Protein AF-A0A0S7XSW3-F1 (afdb_monomer)

Mean predicted aligned error: 4.09 Å

Secondary structure (DSSP, 8-state):
--HHHHHHHHHHHHHHHHHHHHHHHHHTTTHHHHHHGGGHHHHHHHHHHHHHHHHHHHHHHHTTS---BS---HHHHHHHHHHHHHHHHHHHHHHHHH-HHHHTTGGGTSTT-----STHHHH-S-HHHHHHHHHHHHHHHHHTBHHHHHHHHHHHHHHHHHHHHHHHHTT-

Sequence (172 aa):
MNQVFLLTLLFAFLAIFVESLNLILQLKNRRLFRWFGTNAFGIHMITTSTFWVITFSLIVYLQFGKHPLFHSSIILKYAGLSLLIAGIILAFWAFRLLGLKRALCLNFFKEDVPEVKESLYKYLKNPLDYGIWMTLVGFAIFTQSVYNLVIAVEFIIIMVPHITLENKALKK

pLDDT: mean 91.53, std 8.02, range [47.31, 98.5]

Foldseek 3Di:
DDPLLVVLLVLLLVLLVLLLVLLVCLVPVHNLCVVPPPCSLV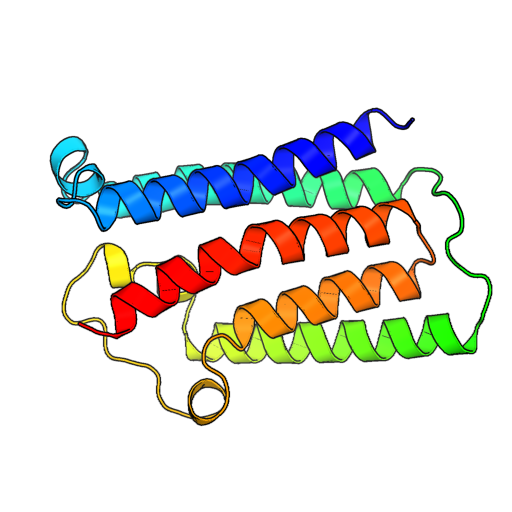VSCVRNVVSVVVNVVSVVVCLVDDFDFQDDDPVLLVVLVVLLVQLVVQLVVVCVQQDDSVVSPVLSVDPPPDDRCDDPCVPDVCSNVVSVLSNQSSVCSNSSGPSSVVSSVSNVVSVVVVVVSVVVSVVD

Nearest PDB structures (foldseek):
  7c83-assembly1_A  TM=5.237E-01  e=7.709E-01  Pseudomonadota bacterium
  6ixv-assembly3_C  TM=4.741E-01  e=5.922E+00  Homo sapiens

Radius of gyration: 17.31 Å; Cα contacts (8 Å, |Δi|>4): 189; chains: 1; bounding box: 45×21×54 Å

Solvent-accessible surface area (backbone atoms only — not comparable to full-atom values): 9097 Å² total; per-residue (Å²): 129,63,67,59,57,54,50,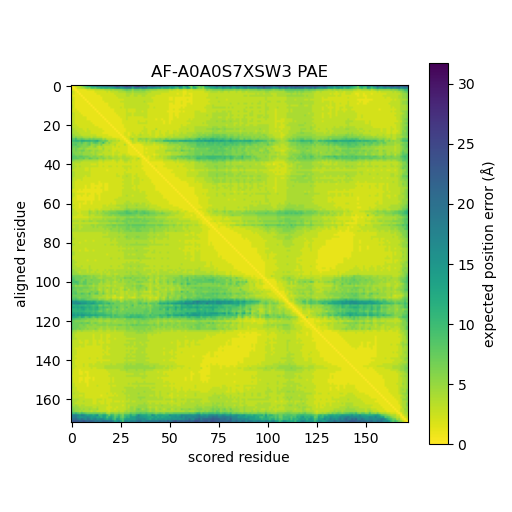29,50,53,32,49,50,47,24,55,48,52,42,42,49,52,51,50,35,29,73,56,83,35,44,43,41,72,74,45,47,92,48,28,58,58,51,51,48,53,56,36,50,51,34,42,54,52,23,53,51,36,54,58,58,46,70,79,54,92,66,58,75,62,60,87,54,68,66,53,24,52,51,12,46,53,36,21,52,53,9,49,53,39,21,51,53,39,42,68,73,58,34,72,60,50,74,66,54,41,65,74,74,41,83,90,63,79,83,76,62,59,77,67,44,60,81,30,94,56,48,37,60,52,10,49,50,35,25,37,48,9,44,14,41,41,67,23,21,42,62,44,40,51,48,32,51,51,51,51,64,60,42,53,62,44,53,54,56,56,58,56,65,78,72,115

Structure (mmCIF, N/CA/C/O backbone):
data_AF-A0A0S7XSW3-F1
#
_entry.id   AF-A0A0S7XSW3-F1
#
loop_
_atom_site.group_PDB
_atom_site.id
_atom_site.type_symbol
_atom_site.label_atom_id
_atom_site.label_alt_id
_atom_site.label_comp_id
_atom_site.label_asym_id
_atom_site.label_entity_id
_atom_site.label_seq_id
_atom_site.pdbx_PDB_ins_code
_atom_site.Cartn_x
_atom_site.Cartn_y
_atom_site.Cartn_z
_atom_site.occupancy
_atom_site.B_iso_or_equiv
_atom_site.auth_seq_id
_atom_site.auth_comp_id
_atom_site.auth_asym_id
_atom_site.auth_atom_id
_atom_site.pdbx_PDB_model_num
ATOM 1 N N . MET A 1 1 ? 23.052 -5.837 -5.627 1.00 61.94 1 MET A N 1
ATOM 2 C CA . MET A 1 1 ? 21.616 -5.566 -5.384 1.00 61.94 1 MET A CA 1
ATOM 3 C C . MET A 1 1 ? 21.484 -4.127 -4.908 1.00 61.94 1 MET A C 1
ATOM 5 O O . MET A 1 1 ? 22.335 -3.705 -4.136 1.00 61.94 1 MET A O 1
ATOM 9 N N . ASN A 1 2 ? 20.525 -3.349 -5.420 1.00 85.00 2 ASN A N 1
ATOM 10 C CA . ASN A 1 2 ? 20.417 -1.922 -5.089 1.00 85.00 2 ASN A CA 1
ATOM 11 C C . ASN A 1 2 ? 20.072 -1.748 -3.591 1.00 85.00 2 ASN A C 1
ATOM 13 O O . ASN A 1 2 ? 19.088 -2.321 -3.129 1.00 85.00 2 ASN A O 1
ATOM 17 N N . GLN A 1 3 ? 20.868 -0.987 -2.832 1.00 94.00 3 GLN A N 1
ATOM 18 C CA . GLN A 1 3 ? 20.621 -0.736 -1.402 1.00 94.00 3 GLN A CA 1
ATOM 19 C C . GLN A 1 3 ? 19.251 -0.084 -1.166 1.00 94.00 3 GLN A C 1
ATOM 21 O O . GLN A 1 3 ? 18.556 -0.435 -0.218 1.00 94.00 3 GLN A O 1
ATOM 26 N N . VAL A 1 4 ? 18.820 0.792 -2.078 1.00 95.06 4 VAL A N 1
ATOM 27 C CA . VAL A 1 4 ? 17.504 1.446 -2.027 1.00 95.06 4 VAL A CA 1
ATOM 28 C C . VAL A 1 4 ? 16.375 0.426 -2.138 1.00 95.06 4 VAL A C 1
ATOM 30 O O . VAL A 1 4 ? 15.370 0.541 -1.444 1.00 95.06 4 VAL A O 1
ATOM 33 N N . PHE A 1 5 ? 16.543 -0.599 -2.977 1.00 96.38 5 PHE A N 1
ATOM 34 C CA . PHE A 1 5 ? 15.550 -1.662 -3.123 1.00 96.38 5 PHE A CA 1
ATOM 35 C C . PHE A 1 5 ? 15.385 -2.438 -1.813 1.00 96.38 5 PHE A C 1
ATOM 37 O O . PHE A 1 5 ? 14.266 -2.588 -1.339 1.00 96.38 5 PHE A O 1
ATOM 44 N N . LEU A 1 6 ? 16.493 -2.837 -1.179 1.00 96.50 6 LEU A N 1
ATOM 45 C CA . LEU A 1 6 ? 16.465 -3.502 0.128 1.00 96.50 6 LEU A CA 1
ATOM 46 C C . LEU A 1 6 ? 15.804 -2.649 1.213 1.00 96.50 6 LEU A C 1
ATOM 48 O O . LEU A 1 6 ? 14.988 -3.158 1.977 1.00 96.50 6 LEU A O 1
ATOM 52 N N . LEU A 1 7 ? 16.131 -1.356 1.261 1.00 96.81 7 LEU A N 1
ATOM 53 C CA . LEU A 1 7 ? 15.490 -0.420 2.182 1.00 96.81 7 LEU A CA 1
ATOM 54 C C . LEU A 1 7 ? 13.991 -0.300 1.902 1.00 96.81 7 LEU A C 1
ATOM 56 O O . LEU A 1 7 ? 13.209 -0.243 2.842 1.00 96.81 7 LEU A O 1
ATOM 60 N N . THR A 1 8 ? 13.583 -0.303 0.632 1.00 96.75 8 THR A N 1
ATOM 61 C CA . THR A 1 8 ? 12.167 -0.233 0.253 1.00 96.75 8 THR A CA 1
ATOM 62 C C . THR A 1 8 ? 11.399 -1.452 0.761 1.00 96.75 8 THR A C 1
ATOM 64 O O . THR A 1 8 ? 10.351 -1.269 1.372 1.00 96.75 8 THR A O 1
ATOM 67 N N . LEU A 1 9 ? 11.939 -2.6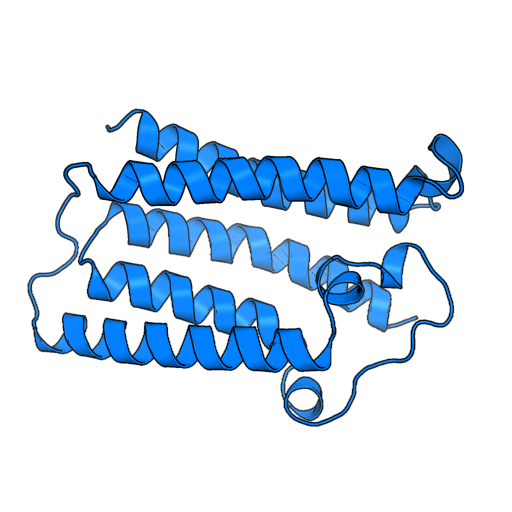65 0.578 1.00 96.75 9 LEU A N 1
ATOM 68 C CA . LEU A 1 9 ? 11.325 -3.894 1.100 1.00 96.75 9 LEU A CA 1
ATOM 69 C C . LEU A 1 9 ? 11.216 -3.844 2.631 1.00 96.75 9 LEU A C 1
ATOM 71 O O . LEU A 1 9 ? 10.143 -4.003 3.207 1.00 96.75 9 LEU A O 1
ATOM 75 N N . LEU A 1 10 ? 12.325 -3.506 3.303 1.00 97.06 10 LEU A N 1
ATOM 76 C CA . LEU A 1 10 ? 12.367 -3.411 4.760 1.00 97.06 10 LEU A CA 1
ATOM 77 C C . LEU A 1 10 ? 11.335 -2.414 5.301 1.00 97.06 10 LEU A C 1
ATOM 79 O O . LEU A 1 10 ? 10.630 -2.722 6.257 1.00 97.06 10 LEU A O 1
ATOM 83 N N . PHE A 1 11 ? 11.237 -1.223 4.709 1.00 96.81 11 PHE A N 1
ATOM 84 C CA . PHE A 1 11 ? 10.296 -0.204 5.169 1.00 96.81 11 PHE A CA 1
ATOM 85 C C . PHE A 1 11 ? 8.844 -0.538 4.827 1.00 96.81 11 PHE A C 1
ATOM 87 O O . PHE A 1 11 ? 7.982 -0.284 5.665 1.00 96.81 11 PHE A O 1
ATOM 94 N N . ALA A 1 12 ? 8.572 -1.174 3.682 1.00 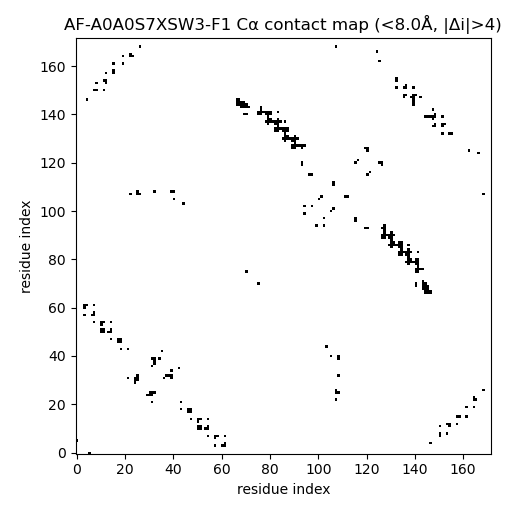94.81 12 ALA A N 1
ATOM 95 C CA . ALA A 1 12 ? 7.240 -1.685 3.365 1.00 94.81 12 ALA A CA 1
ATOM 96 C C . ALA A 1 12 ? 6.788 -2.730 4.397 1.00 94.81 12 ALA A C 1
ATOM 98 O O . ALA A 1 12 ? 5.684 -2.630 4.937 1.00 94.81 12 ALA A O 1
ATOM 99 N N . PHE A 1 13 ? 7.671 -3.672 4.748 1.00 96.31 13 PHE A N 1
ATOM 100 C CA . PHE A 1 13 ? 7.423 -4.619 5.831 1.00 96.31 13 PHE A CA 1
ATOM 101 C C . PHE A 1 13 ? 7.193 -3.908 7.167 1.00 96.31 13 PHE A C 1
ATOM 103 O O . PHE A 1 13 ? 6.208 -4.189 7.848 1.00 96.31 13 PHE A O 1
ATOM 110 N N . LEU A 1 14 ? 8.069 -2.971 7.545 1.00 96.38 14 LEU A N 1
ATOM 111 C CA . LEU A 1 14 ? 7.969 -2.255 8.818 1.00 96.38 14 LEU A CA 1
ATOM 112 C C . LEU A 1 14 ? 6.688 -1.426 8.922 1.00 96.38 14 LEU A C 1
ATOM 114 O O . LEU A 1 14 ? 6.088 -1.410 9.993 1.00 96.38 14 LEU A O 1
ATOM 118 N N . ALA A 1 15 ? 6.243 -0.781 7.841 1.00 94.88 15 ALA A N 1
ATOM 119 C CA . ALA A 1 15 ? 5.001 -0.013 7.825 1.00 94.88 15 ALA A CA 1
ATOM 120 C C . ALA A 1 15 ? 3.804 -0.893 8.198 1.00 94.88 15 ALA A C 1
ATOM 122 O O . ALA A 1 15 ? 3.113 -0.615 9.180 1.00 94.88 15 ALA A O 1
ATOM 123 N N . ILE A 1 16 ? 3.634 -2.014 7.495 1.00 93.69 16 ILE A N 1
ATOM 124 C CA . ILE A 1 16 ? 2.520 -2.935 7.737 1.00 93.69 16 ILE A CA 1
ATOM 125 C C . ILE A 1 16 ? 2.675 -3.637 9.092 1.00 93.69 16 ILE A C 1
ATOM 127 O O . ILE A 1 16 ? 1.693 -3.859 9.804 1.00 93.69 16 ILE A O 1
ATOM 131 N N . PHE A 1 17 ? 3.903 -3.982 9.486 1.00 94.56 17 PHE A N 1
ATOM 132 C CA . PHE A 1 17 ? 4.182 -4.615 10.772 1.00 94.56 17 PHE A CA 1
ATOM 133 C C . PHE A 1 17 ? 3.817 -3.701 11.947 1.00 94.56 17 PHE A C 1
ATOM 135 O O . PHE A 1 17 ? 3.132 -4.141 12.870 1.00 94.56 17 PHE A O 1
ATOM 142 N N . VAL A 1 18 ? 4.230 -2.430 11.911 1.00 94.12 18 VAL A N 1
ATOM 143 C CA . VAL A 1 18 ? 3.920 -1.436 12.950 1.00 94.12 18 VAL A CA 1
ATOM 144 C C . VAL A 1 18 ? 2.420 -1.177 13.018 1.00 94.12 18 VAL A C 1
ATOM 146 O O . VAL A 1 18 ? 1.849 -1.161 14.111 1.00 94.12 18 VAL A O 1
ATOM 149 N N . GLU A 1 19 ? 1.762 -1.042 11.869 1.00 93.06 19 GLU A N 1
ATOM 150 C CA . GLU A 1 19 ? 0.313 -0.866 11.798 1.00 93.06 19 GLU A CA 1
ATOM 151 C C . GLU A 1 19 ? -0.427 -2.071 12.400 1.00 93.06 19 GLU A C 1
ATOM 153 O O . GLU A 1 19 ? -1.240 -1.923 13.316 1.00 93.06 19 GLU A O 1
ATOM 158 N N . SER A 1 20 ? -0.054 -3.286 11.991 1.00 92.12 20 SER A N 1
ATOM 159 C CA . SER A 1 20 ? -0.601 -4.540 12.524 1.00 92.12 20 SER A CA 1
ATOM 160 C C . SER A 1 20 ? -0.363 -4.691 14.025 1.00 92.12 20 SER A C 1
ATOM 162 O O . SER A 1 20 ? -1.261 -5.104 14.758 1.00 92.12 20 SER A O 1
ATOM 164 N N . LEU A 1 21 ? 0.835 -4.355 14.511 1.00 92.56 21 LEU A N 1
ATOM 165 C CA . LEU A 1 21 ? 1.176 -4.429 15.928 1.00 92.56 21 LEU A CA 1
ATOM 166 C C . LEU A 1 21 ? 0.319 -3.464 16.749 1.00 92.56 21 LEU A C 1
ATOM 168 O O . LEU A 1 21 ? -0.202 -3.852 17.797 1.00 92.56 21 LEU A O 1
ATOM 172 N N . ASN A 1 22 ? 0.123 -2.239 16.254 1.00 91.50 22 ASN A N 1
ATOM 173 C CA . ASN A 1 22 ? -0.769 -1.266 16.873 1.00 91.50 22 ASN A CA 1
ATOM 174 C C . ASN A 1 22 ? -2.203 -1.812 16.963 1.00 91.50 22 ASN A C 1
ATOM 176 O O . ASN A 1 22 ? -2.813 -1.777 18.035 1.00 91.50 22 ASN A O 1
ATOM 180 N N . LEU A 1 23 ? -2.722 -2.401 15.881 1.00 89.62 23 LEU A N 1
ATOM 181 C CA . LEU A 1 23 ? -4.044 -3.029 15.892 1.00 89.62 23 LEU A CA 1
ATOM 182 C C . LEU A 1 23 ? -4.126 -4.188 16.885 1.00 89.62 23 LEU A C 1
ATOM 184 O O . LEU A 1 23 ? -5.073 -4.260 17.665 1.00 89.62 23 LEU A O 1
ATOM 188 N N . ILE A 1 24 ? -3.130 -5.073 16.924 1.00 90.50 24 ILE A N 1
ATOM 189 C CA . ILE A 1 24 ? -3.093 -6.201 17.865 1.00 90.50 24 ILE A CA 1
ATOM 190 C C . ILE A 1 24 ? -3.084 -5.704 19.311 1.00 90.50 24 ILE A C 1
ATOM 192 O O . ILE A 1 24 ? -3.829 -6.224 20.141 1.00 90.50 24 ILE A O 1
ATOM 196 N N . LEU A 1 25 ? -2.262 -4.704 19.633 1.00 89.69 25 LEU A N 1
ATOM 197 C CA . LEU A 1 25 ? -2.191 -4.115 20.971 1.00 89.69 25 LEU A CA 1
ATOM 198 C C . LEU A 1 25 ? -3.512 -3.455 21.375 1.00 89.69 25 LEU A C 1
ATOM 200 O O . LEU A 1 25 ? -3.907 -3.524 22.541 1.00 89.69 25 LEU A O 1
ATOM 204 N N . GLN A 1 26 ? -4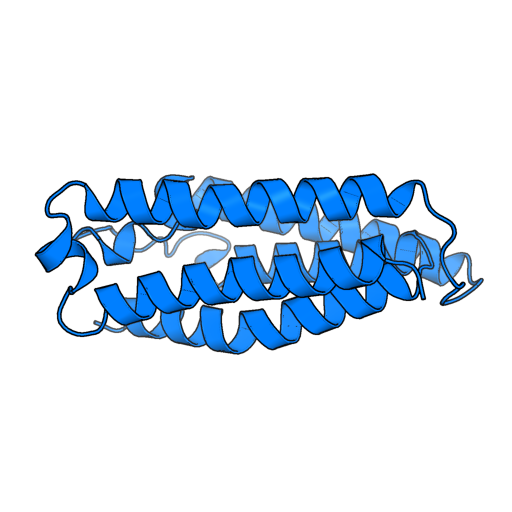.207 -2.839 20.424 1.00 89.62 26 GLN A N 1
ATOM 205 C CA . GLN A 1 26 ? -5.502 -2.228 20.673 1.00 89.62 26 GLN A CA 1
ATOM 206 C C . GLN A 1 26 ? -6.613 -3.281 20.826 1.00 89.62 26 GLN A C 1
ATOM 208 O O . GLN A 1 26 ? -7.411 -3.213 21.763 1.00 89.62 26 GLN A O 1
ATOM 213 N N . LEU A 1 27 ? -6.624 -4.317 19.987 1.00 86.50 27 LEU A N 1
ATOM 214 C CA . LEU A 1 27 ? -7.580 -5.423 20.063 1.00 86.50 27 LEU A CA 1
ATOM 215 C C . LEU A 1 27 ? -7.382 -6.285 21.317 1.00 86.50 27 LEU A C 1
ATOM 217 O O . LEU A 1 27 ? -8.356 -6.744 21.918 1.00 86.50 27 LEU A O 1
ATOM 221 N N . LYS A 1 28 ? -6.131 -6.491 21.745 1.00 86.19 28 LYS A N 1
ATOM 222 C CA . LYS A 1 28 ? -5.774 -7.274 22.932 1.00 86.19 28 LYS A CA 1
ATOM 223 C C . LYS A 1 28 ? -5.729 -6.375 24.166 1.00 86.19 28 LYS A C 1
ATOM 225 O O . LYS A 1 28 ? -4.697 -5.801 24.501 1.00 86.19 28 LYS A O 1
ATOM 230 N N . ASN A 1 29 ? -6.845 -6.313 24.889 1.00 83.25 29 ASN A N 1
ATOM 231 C CA . ASN A 1 29 ? -7.001 -5.582 26.157 1.00 83.25 29 ASN A CA 1
ATOM 232 C C . ASN A 1 29 ? -6.855 -4.053 26.058 1.00 83.25 29 ASN A C 1
ATOM 234 O O . ASN A 1 29 ? -6.618 -3.418 27.087 1.00 83.25 29 ASN A O 1
ATOM 238 N N . ARG A 1 30 ? -6.992 -3.452 24.865 1.00 86.56 30 ARG A N 1
ATOM 239 C CA . ARG A 1 30 ? -6.865 -1.997 24.663 1.00 86.56 30 ARG A CA 1
ATOM 240 C C . ARG A 1 30 ? -5.558 -1.439 25.238 1.00 86.56 30 ARG A C 1
ATOM 242 O O . ARG A 1 30 ? -5.564 -0.395 25.882 1.00 86.56 30 ARG A O 1
ATOM 249 N N . ARG A 1 31 ? -4.431 -2.148 25.069 1.00 89.94 31 ARG A N 1
ATOM 250 C CA . ARG A 1 31 ? -3.138 -1.763 25.675 1.00 89.94 31 ARG A CA 1
ATOM 251 C C . ARG A 1 31 ? -2.686 -0.376 25.233 1.00 89.94 31 ARG A C 1
ATOM 253 O O . ARG A 1 31 ? -2.252 0.398 26.074 1.00 89.94 31 ARG A O 1
ATOM 260 N N . LEU A 1 32 ? -2.860 -0.051 23.953 1.00 87.12 32 LEU A N 1
ATOM 261 C CA . LEU A 1 32 ? -2.567 1.278 23.406 1.00 87.12 32 LEU A CA 1
ATOM 262 C C . LEU A 1 32 ? -3.368 2.368 24.127 1.00 87.12 32 LEU A C 1
ATOM 264 O O . LEU A 1 32 ? -2.789 3.335 24.615 1.00 87.12 32 LEU A O 1
ATOM 268 N N . PHE A 1 33 ? -4.678 2.170 24.283 1.00 88.25 33 PHE A N 1
ATOM 269 C CA . PHE A 1 33 ? -5.516 3.070 25.077 1.00 88.25 33 PHE A CA 1
ATOM 270 C C . PHE A 1 33 ? -5.110 3.118 26.558 1.00 88.25 33 PHE A C 1
ATOM 272 O O . PHE A 1 33 ? -5.120 4.182 27.160 1.00 88.25 33 PHE A O 1
ATOM 279 N N . ARG A 1 34 ? -4.707 1.997 27.166 1.00 90.38 34 ARG A N 1
ATOM 280 C CA . ARG A 1 34 ? -4.232 1.982 28.562 1.00 90.38 34 ARG A CA 1
ATOM 281 C C . ARG A 1 34 ? -2.938 2.771 28.753 1.00 90.38 34 ARG A C 1
ATOM 283 O O . ARG A 1 34 ? -2.768 3.384 29.798 1.00 90.38 34 ARG A O 1
ATOM 290 N N . TRP A 1 35 ? -2.032 2.736 27.779 1.00 92.75 35 TRP A N 1
ATOM 291 C CA . TRP A 1 35 ? -0.747 3.432 27.859 1.00 92.75 35 TRP A CA 1
ATOM 292 C C . TRP A 1 35 ? -0.852 4.916 27.521 1.00 92.75 35 TRP A C 1
ATOM 294 O O . TRP A 1 35 ? -0.153 5.722 28.122 1.00 92.75 35 TRP A O 1
ATOM 304 N N . PHE A 1 36 ? -1.723 5.281 26.580 1.00 91.75 36 PHE A N 1
ATOM 305 C CA . PHE A 1 36 ? -1.741 6.629 26.007 1.00 91.75 36 PHE A CA 1
ATOM 306 C C . PHE A 1 36 ? -3.095 7.346 26.095 1.00 91.75 36 PHE A C 1
ATOM 308 O O . PHE A 1 36 ? -3.233 8.472 25.617 1.00 91.75 36 PHE A O 1
ATOM 315 N N . GLY A 1 37 ? -4.106 6.715 26.694 1.00 91.00 37 GLY A N 1
ATOM 316 C CA . GLY A 1 37 ? -5.439 7.282 26.881 1.00 91.00 37 GLY A CA 1
ATOM 317 C C . GLY A 1 37 ? -6.089 7.719 25.569 1.00 91.00 37 GLY A C 1
ATOM 318 O O . GLY A 1 37 ? -6.039 7.024 24.552 1.00 91.00 37 GLY A O 1
ATOM 319 N N . THR A 1 38 ? -6.670 8.918 25.584 1.00 88.19 38 THR A N 1
ATOM 320 C CA . THR A 1 38 ? -7.324 9.554 24.427 1.00 88.19 38 THR A CA 1
ATOM 321 C C . THR A 1 38 ? -6.371 9.822 23.258 1.00 88.19 38 THR A C 1
ATOM 323 O O . THR A 1 38 ? -6.823 9.927 22.119 1.00 88.19 38 THR A O 1
ATOM 326 N N . ASN A 1 39 ? -5.058 9.859 23.504 1.00 92.38 39 ASN A N 1
ATOM 327 C CA . ASN A 1 39 ? -4.045 10.085 22.473 1.00 92.38 39 ASN A CA 1
ATOM 328 C C . ASN A 1 39 ? -3.661 8.809 21.707 1.00 92.38 39 ASN A C 1
ATOM 330 O O . ASN A 1 39 ? -2.915 8.896 20.733 1.00 92.38 39 ASN A O 1
ATOM 334 N N . ALA A 1 40 ? -4.166 7.631 22.094 1.00 91.31 40 ALA A N 1
ATOM 335 C CA . ALA A 1 40 ? -3.795 6.355 21.476 1.00 91.31 40 ALA A CA 1
ATOM 336 C C . ALA A 1 40 ? -3.998 6.328 19.950 1.00 91.31 40 ALA A C 1
ATOM 338 O O . ALA A 1 40 ? -3.124 5.857 19.225 1.00 91.31 40 ALA A O 1
ATOM 339 N N . PHE A 1 41 ? -5.105 6.892 19.453 1.00 90.88 41 PHE A N 1
ATOM 340 C CA . PHE A 1 41 ? -5.336 7.013 18.011 1.00 90.88 41 PHE A CA 1
ATOM 341 C C . PHE A 1 41 ? -4.330 7.962 17.348 1.00 90.88 41 PHE A C 1
ATOM 343 O O . PHE A 1 41 ? -3.802 7.656 16.286 1.00 90.88 41 PHE A O 1
ATOM 350 N N . GLY A 1 42 ? -4.009 9.090 17.989 1.00 92.12 42 GLY A N 1
ATOM 351 C CA . GLY A 1 42 ? -3.000 10.026 17.486 1.00 92.12 42 GLY A CA 1
ATOM 352 C C . GLY A 1 42 ? -1.614 9.386 17.374 1.00 92.12 42 GLY A C 1
ATOM 353 O O . GLY A 1 42 ? -0.920 9.583 16.383 1.00 92.12 42 GLY A O 1
ATOM 354 N N . ILE A 1 43 ? -1.235 8.551 18.341 1.00 92.19 43 ILE A N 1
ATOM 355 C CA . ILE A 1 43 ? 0.041 7.823 18.317 1.00 92.19 43 ILE A CA 1
ATOM 356 C C . ILE A 1 43 ? 0.048 6.757 17.225 1.00 92.19 43 ILE A C 1
ATOM 358 O O . ILE A 1 43 ? 1.026 6.650 16.484 1.00 92.19 43 ILE A O 1
ATOM 362 N N . HIS A 1 44 ? -1.046 6.009 17.075 1.00 92.75 44 HIS A N 1
ATOM 363 C CA . HIS A 1 44 ? -1.211 5.082 15.959 1.00 92.75 44 HIS A CA 1
ATOM 364 C C . HIS A 1 44 ? -1.064 5.799 14.610 1.00 92.75 44 HIS A C 1
ATOM 366 O O . HIS A 1 44 ? -0.307 5.346 13.756 1.00 92.75 44 HIS A O 1
ATOM 372 N N . MET A 1 45 ? -1.712 6.954 14.453 1.00 91.75 45 MET A N 1
ATOM 373 C CA . MET A 1 45 ? -1.637 7.773 13.247 1.00 91.75 45 MET A CA 1
ATOM 374 C C . MET A 1 45 ? -0.213 8.238 12.959 1.00 91.75 45 MET A C 1
ATOM 376 O O . MET A 1 45 ? 0.263 8.055 11.844 1.00 91.75 45 MET A O 1
ATOM 380 N N . ILE A 1 46 ? 0.474 8.823 13.944 1.00 93.62 46 ILE A N 1
ATOM 381 C CA . ILE A 1 46 ? 1.834 9.348 13.769 1.00 93.62 46 ILE A CA 1
ATOM 382 C C . ILE A 1 46 ? 2.787 8.217 13.390 1.00 93.62 46 ILE A C 1
ATOM 384 O O . ILE A 1 46 ? 3.497 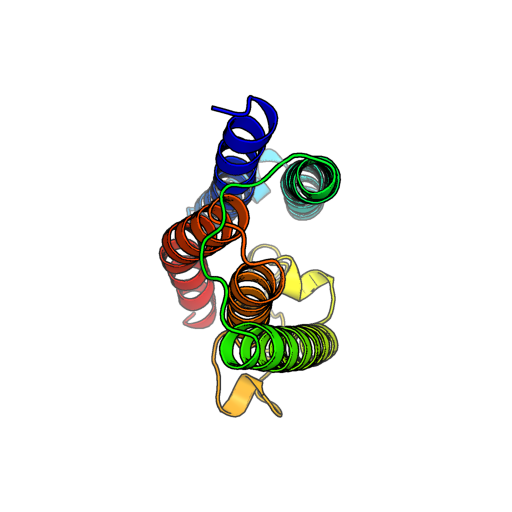8.327 12.393 1.00 93.62 46 ILE A O 1
ATOM 388 N N . THR A 1 47 ? 2.782 7.122 14.154 1.00 93.06 47 THR A N 1
ATOM 389 C CA . THR A 1 47 ? 3.677 5.982 13.911 1.00 93.06 47 THR A CA 1
ATOM 390 C C . THR A 1 47 ? 3.446 5.383 12.526 1.00 93.06 47 THR A C 1
ATOM 392 O O . THR A 1 47 ? 4.364 5.370 11.710 1.00 93.06 47 THR A O 1
ATOM 395 N N . THR A 1 48 ? 2.212 4.993 12.217 1.00 91.56 48 THR A N 1
ATOM 396 C CA . THR A 1 48 ? 1.829 4.395 10.930 1.00 91.56 48 THR A CA 1
ATOM 397 C C . THR A 1 48 ? 2.122 5.338 9.758 1.00 91.56 48 THR A C 1
ATOM 399 O O . THR A 1 48 ? 2.806 4.954 8.811 1.00 91.56 48 THR A O 1
ATOM 402 N N . SER A 1 49 ? 1.714 6.610 9.848 1.00 91.50 49 SER A N 1
ATOM 403 C CA . SER A 1 49 ? 1.949 7.592 8.776 1.00 91.50 49 SER A CA 1
ATOM 404 C C . SER A 1 49 ? 3.437 7.839 8.534 1.00 91.50 49 SER A C 1
ATOM 406 O O . SER A 1 49 ? 3.842 8.022 7.392 1.00 91.50 49 SER A O 1
ATOM 408 N N . THR A 1 50 ? 4.266 7.815 9.581 1.00 94.88 50 THR A N 1
ATOM 409 C CA . THR A 1 50 ? 5.716 8.029 9.451 1.00 94.88 50 THR A CA 1
ATOM 410 C C . THR A 1 50 ? 6.352 6.918 8.621 1.00 94.88 50 THR A C 1
ATOM 412 O O . THR A 1 50 ? 7.061 7.200 7.654 1.00 94.88 50 THR A O 1
ATOM 415 N N . PHE A 1 51 ? 6.056 5.655 8.941 1.00 95.50 51 PHE A N 1
ATOM 416 C CA . PHE A 1 51 ? 6.569 4.522 8.172 1.00 95.50 51 PHE A CA 1
ATOM 417 C C . PHE A 1 51 ? 6.036 4.507 6.736 1.00 95.50 51 PHE A C 1
ATOM 419 O O . PHE A 1 51 ? 6.807 4.244 5.811 1.00 95.50 51 PHE A O 1
ATOM 426 N N . TRP A 1 52 ? 4.765 4.858 6.519 1.00 94.19 52 TRP A N 1
ATOM 427 C CA . TRP A 1 52 ? 4.205 4.969 5.171 1.00 94.19 52 TRP A CA 1
ATOM 428 C C . TRP A 1 52 ? 4.854 6.078 4.347 1.00 94.19 52 TRP A C 1
ATOM 430 O O . TRP A 1 52 ? 5.231 5.835 3.204 1.00 94.19 52 TRP A O 1
ATOM 440 N N . VAL A 1 53 ? 5.050 7.273 4.911 1.00 95.62 53 VAL A N 1
ATOM 441 C CA . VAL A 1 53 ? 5.713 8.386 4.213 1.00 95.62 53 VAL A CA 1
ATOM 442 C C . VAL A 1 53 ? 7.133 8.002 3.805 1.00 95.62 53 VAL A C 1
ATOM 444 O O . VAL A 1 53 ? 7.524 8.249 2.662 1.00 95.62 53 VAL A O 1
ATOM 447 N N . ILE A 1 54 ? 7.893 7.354 4.694 1.00 96.81 54 ILE A N 1
ATOM 448 C CA . ILE A 1 54 ? 9.237 6.866 4.361 1.00 96.81 54 ILE A CA 1
ATOM 449 C C . ILE A 1 54 ? 9.160 5.812 3.250 1.00 96.81 54 ILE A C 1
ATOM 451 O O . ILE A 1 54 ? 9.890 5.912 2.266 1.00 96.81 54 ILE A O 1
ATOM 455 N N . THR A 1 55 ? 8.240 4.851 3.359 1.00 95.69 55 THR A N 1
ATOM 456 C CA . THR A 1 55 ? 8.043 3.791 2.358 1.00 95.69 55 THR A CA 1
ATOM 457 C C . THR A 1 55 ? 7.722 4.371 0.982 1.00 95.69 55 THR A C 1
ATOM 459 O O . THR A 1 55 ? 8.392 4.039 0.007 1.00 95.69 55 THR A O 1
ATOM 462 N N . PHE A 1 56 ? 6.757 5.289 0.882 1.00 94.44 56 PHE A N 1
ATOM 463 C CA . PHE A 1 56 ? 6.408 5.931 -0.387 1.00 94.44 56 PHE A CA 1
ATOM 464 C C . PHE A 1 56 ? 7.555 6.771 -0.945 1.00 94.44 56 PHE A C 1
ATOM 466 O O . PHE A 1 56 ? 7.806 6.732 -2.148 1.00 94.44 56 PHE A O 1
ATOM 473 N N . SER A 1 57 ? 8.293 7.476 -0.085 1.00 96.62 57 SER A N 1
ATOM 474 C CA . SER A 1 57 ? 9.464 8.249 -0.511 1.00 96.62 57 SER A CA 1
ATOM 475 C C . SER A 1 57 ? 10.553 7.341 -1.088 1.00 96.62 57 SER A C 1
ATOM 477 O O . SER A 1 57 ? 11.130 7.662 -2.125 1.00 96.62 57 SER A O 1
ATOM 479 N N . LEU A 1 58 ? 10.792 6.179 -0.471 1.00 96.62 58 LEU A N 1
ATOM 480 C CA . LEU A 1 58 ? 11.722 5.169 -0.978 1.00 96.62 58 LEU A CA 1
ATOM 481 C C . LEU A 1 58 ? 11.240 4.553 -2.294 1.00 96.62 58 LEU A C 1
ATOM 483 O O . LEU A 1 58 ? 12.043 4.431 -3.214 1.00 96.62 58 LEU A O 1
ATOM 487 N N . ILE A 1 59 ? 9.946 4.235 -2.428 1.00 94.75 59 ILE A N 1
ATOM 488 C CA . ILE A 1 59 ? 9.366 3.732 -3.685 1.00 94.75 59 ILE A CA 1
ATOM 489 C C . ILE A 1 59 ? 9.565 4.747 -4.812 1.00 94.75 59 ILE A C 1
ATOM 491 O O . ILE A 1 59 ? 9.989 4.357 -5.899 1.00 94.75 59 ILE A O 1
ATOM 495 N N . VAL A 1 60 ? 9.290 6.033 -4.562 1.00 95.44 60 VAL A N 1
ATOM 496 C CA . VAL A 1 60 ? 9.491 7.116 -5.537 1.00 95.44 60 VAL A CA 1
ATOM 497 C C . VAL A 1 60 ? 10.968 7.248 -5.890 1.00 95.44 60 VAL A C 1
ATOM 499 O O . VAL A 1 60 ? 11.313 7.248 -7.070 1.00 95.44 60 VAL A O 1
ATOM 502 N N . TYR A 1 61 ? 11.849 7.301 -4.888 1.00 96.25 61 TYR A N 1
ATOM 503 C CA . TYR A 1 61 ? 13.290 7.403 -5.105 1.00 96.25 61 TYR A CA 1
ATOM 504 C C . TYR A 1 61 ? 13.841 6.208 -5.896 1.00 96.25 61 TYR A C 1
ATOM 506 O O . TYR A 1 61 ? 14.672 6.379 -6.788 1.00 96.25 61 TYR A O 1
ATOM 514 N N . LEU A 1 62 ? 13.326 5.004 -5.632 1.00 95.56 62 LEU A N 1
ATOM 515 C CA . LEU A 1 62 ? 13.707 3.787 -6.334 1.00 95.56 62 LEU A CA 1
ATOM 516 C C . LEU A 1 62 ? 13.459 3.898 -7.844 1.00 95.56 62 LEU A C 1
ATOM 518 O O . LEU A 1 62 ? 14.298 3.411 -8.594 1.00 95.56 62 LEU A O 1
ATOM 522 N N . GLN A 1 63 ? 12.393 4.583 -8.287 1.00 95.06 63 GLN A N 1
ATOM 523 C CA . GLN A 1 63 ? 12.043 4.704 -9.714 1.00 95.06 63 GLN A CA 1
ATOM 524 C C . GLN A 1 63 ? 13.070 5.483 -10.549 1.00 95.06 63 GLN A C 1
ATOM 526 O O . GLN A 1 63 ? 13.073 5.367 -11.772 1.00 95.06 63 GLN A O 1
ATOM 531 N N . PHE A 1 64 ? 13.948 6.265 -9.915 1.00 94.75 64 PHE A N 1
ATOM 532 C CA . PHE A 1 64 ? 15.052 6.948 -10.601 1.00 94.75 64 PHE A CA 1
ATOM 533 C C . PHE A 1 64 ? 16.268 6.035 -10.825 1.00 94.75 64 PHE A C 1
ATOM 535 O O . PHE A 1 64 ? 17.234 6.425 -11.483 1.00 94.75 64 PHE A O 1
ATOM 542 N N . GLY A 1 65 ? 16.251 4.824 -10.263 1.00 91.88 65 GLY A N 1
ATOM 543 C CA . GLY A 1 65 ? 17.299 3.829 -10.430 1.00 91.88 65 GLY A CA 1
ATOM 544 C C . GLY A 1 65 ? 17.177 3.027 -11.726 1.00 91.88 65 GLY A C 1
ATOM 545 O O . GLY A 1 65 ? 16.216 3.126 -12.481 1.00 91.88 65 GLY A O 1
ATOM 546 N N . LYS A 1 66 ? 18.169 2.166 -11.980 1.00 93.06 66 LYS A N 1
ATOM 547 C CA . LYS A 1 66 ? 18.059 1.122 -13.009 1.00 93.06 66 LYS A CA 1
ATOM 548 C C . LYS A 1 66 ? 17.368 -0.103 -12.419 1.00 93.06 66 LYS A C 1
ATOM 550 O O . LYS A 1 66 ? 17.741 -0.570 -11.340 1.00 93.06 66 LYS A O 1
ATOM 555 N N . HIS A 1 67 ? 16.410 -0.645 -13.160 1.00 95.25 67 HIS A N 1
ATOM 556 C CA . HIS A 1 67 ? 15.634 -1.813 -12.760 1.00 95.25 67 HIS A CA 1
ATOM 557 C C . HIS A 1 67 ? 15.912 -2.988 -13.700 1.00 95.25 67 HIS A C 1
ATOM 559 O O . HIS A 1 67 ? 15.996 -2.782 -14.913 1.00 95.25 67 HIS A O 1
ATOM 565 N N . PRO A 1 68 ? 16.034 -4.221 -13.178 1.00 96.19 68 PRO A N 1
ATOM 566 C CA . PRO A 1 68 ? 16.019 -5.409 -14.019 1.00 96.19 68 PRO A CA 1
ATOM 567 C C . PRO A 1 68 ? 14.677 -5.518 -14.751 1.00 96.19 68 PRO A C 1
ATOM 569 O O . PRO A 1 68 ? 13.619 -5.321 -14.143 1.00 96.19 68 PRO A O 1
ATOM 572 N N . LEU A 1 69 ? 14.736 -5.835 -16.046 1.00 96.81 69 LEU A N 1
ATOM 573 C CA . LEU A 1 69 ? 13.557 -5.978 -16.894 1.00 96.81 69 LEU A CA 1
ATOM 574 C C . LEU A 1 69 ? 12.784 -7.251 -16.523 1.00 96.81 69 LEU A C 1
ATOM 576 O O . LEU A 1 69 ? 13.355 -8.337 -16.486 1.00 96.81 69 LEU A O 1
ATOM 580 N N . PHE A 1 70 ? 11.487 -7.112 -16.269 1.00 96.69 70 PHE A N 1
ATOM 581 C CA . PHE A 1 70 ? 10.565 -8.215 -15.993 1.00 96.69 70 PHE A CA 1
ATOM 582 C C . PHE A 1 70 ? 9.966 -8.790 -17.285 1.00 96.69 70 PHE A C 1
ATOM 584 O O . PHE A 1 70 ? 9.881 -10.003 -17.445 1.00 96.69 70 PHE A O 1
ATOM 591 N N . HIS A 1 71 ? 9.575 -7.931 -18.229 1.00 97.12 71 HIS A N 1
ATOM 592 C CA . HIS A 1 71 ? 9.073 -8.331 -19.548 1.00 97.12 71 HIS A CA 1
ATOM 593 C C . HIS A 1 71 ? 9.308 -7.218 -20.575 1.00 97.12 71 HIS A C 1
ATOM 595 O O . HIS A 1 71 ? 9.491 -6.063 -20.206 1.00 97.12 71 HIS A O 1
ATOM 601 N N . SER A 1 72 ? 9.257 -7.541 -21.866 1.00 96.81 72 SER A N 1
ATOM 602 C CA . SER A 1 72 ? 9.394 -6.577 -22.973 1.00 96.81 72 SER A CA 1
ATOM 603 C C . SER A 1 72 ? 8.103 -6.367 -23.780 1.00 96.81 72 SER A C 1
ATOM 605 O O . SER A 1 72 ? 8.103 -5.631 -24.765 1.00 96.81 72 SER A O 1
ATOM 607 N N . SER A 1 73 ? 6.992 -6.996 -23.388 1.00 98.06 73 SER A N 1
ATOM 608 C CA . SER A 1 73 ? 5.756 -7.007 -24.175 1.00 98.06 73 SER A CA 1
ATOM 609 C C . SER A 1 73 ? 4.985 -5.691 -24.063 1.00 98.06 73 SER A C 1
ATOM 611 O O . SER A 1 73 ? 4.585 -5.266 -22.976 1.00 98.06 73 SER A O 1
ATOM 613 N N . ILE A 1 74 ? 4.700 -5.076 -25.214 1.00 97.69 74 ILE A N 1
ATOM 614 C CA . ILE A 1 74 ? 3.895 -3.852 -25.298 1.00 97.69 74 ILE A CA 1
ATOM 615 C C . ILE A 1 74 ? 2.444 -4.080 -24.853 1.00 97.69 74 ILE A C 1
ATOM 617 O O . ILE A 1 74 ? 1.852 -3.222 -24.202 1.00 97.69 74 ILE A O 1
ATOM 621 N N . ILE A 1 75 ? 1.897 -5.265 -25.138 1.00 98.38 75 ILE A N 1
ATOM 622 C CA . ILE A 1 75 ? 0.538 -5.647 -24.738 1.00 98.38 75 ILE A CA 1
ATOM 623 C C . ILE A 1 75 ? 0.460 -5.713 -23.212 1.00 98.38 75 ILE A C 1
ATOM 625 O O . ILE A 1 75 ? -0.425 -5.103 -22.616 1.00 98.38 75 ILE A O 1
ATOM 629 N N . LEU A 1 76 ? 1.425 -6.387 -22.570 1.00 97.94 76 LEU A N 1
ATOM 630 C CA . LEU A 1 76 ? 1.483 -6.457 -21.109 1.00 97.94 76 LEU A CA 1
ATOM 631 C C . LEU A 1 76 ? 1.667 -5.072 -20.495 1.00 97.94 76 LEU A C 1
ATOM 633 O O . LEU A 1 76 ? 0.996 -4.757 -19.519 1.00 97.94 76 LEU A O 1
ATOM 637 N N . LYS A 1 77 ? 2.510 -4.218 -21.084 1.00 97.81 77 LYS A N 1
ATOM 638 C CA . LYS A 1 77 ? 2.714 -2.847 -20.604 1.00 97.81 77 LYS A CA 1
ATOM 639 C C . LYS A 1 77 ? 1.397 -2.069 -20.516 1.00 97.81 77 LYS A C 1
ATOM 641 O O . LYS A 1 77 ? 1.109 -1.486 -19.472 1.00 97.81 77 LYS A O 1
ATOM 646 N N . TYR A 1 78 ? 0.584 -2.084 -21.573 1.00 98.38 78 TYR A N 1
ATOM 647 C CA . TYR A 1 78 ? -0.701 -1.377 -21.572 1.00 98.38 78 TYR A CA 1
ATOM 648 C C . TYR A 1 78 ? -1.767 -2.066 -20.721 1.00 98.38 78 TYR A C 1
ATOM 650 O O . TYR A 1 78 ? -2.530 -1.372 -20.056 1.00 98.38 78 TYR A O 1
ATOM 658 N N . ALA A 1 79 ? -1.771 -3.399 -20.643 1.00 98.25 79 ALA A N 1
ATOM 659 C CA . ALA A 1 79 ? -2.618 -4.113 -19.689 1.00 98.25 79 ALA A CA 1
ATOM 660 C C . ALA A 1 79 ? -2.293 -3.710 -18.237 1.00 98.25 79 ALA A C 1
ATOM 662 O O . ALA A 1 79 ? -3.198 -3.457 -17.443 1.00 98.25 79 ALA A O 1
ATOM 663 N N . GLY A 1 80 ? -1.004 -3.568 -17.909 1.00 98.38 80 GLY A N 1
ATOM 664 C CA . GLY A 1 80 ? -0.534 -3.050 -16.625 1.00 98.38 80 GLY A CA 1
ATOM 665 C C . GLY A 1 80 ? -1.003 -1.621 -16.357 1.00 98.38 80 GLY A C 1
ATOM 666 O O . GLY A 1 80 ? -1.464 -1.331 -15.257 1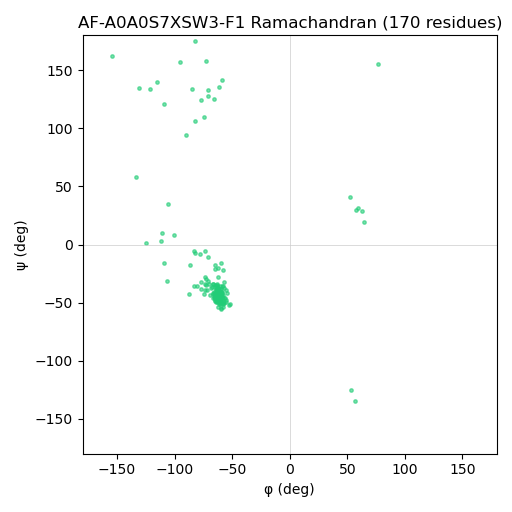.00 98.38 80 GLY A O 1
ATOM 667 N N . LEU A 1 81 ? -0.965 -0.744 -17.366 1.00 98.44 81 LEU A N 1
ATOM 668 C CA . LEU A 1 81 ? -1.475 0.626 -17.250 1.00 98.44 81 LEU A CA 1
ATOM 669 C C . LEU A 1 81 ? -2.986 0.660 -16.986 1.00 98.44 81 LEU A C 1
ATOM 671 O O . LEU A 1 81 ? -3.440 1.388 -16.107 1.00 98.44 81 LEU A O 1
ATOM 675 N N . SER A 1 82 ? -3.768 -0.141 -17.712 1.00 98.44 82 SER A N 1
ATOM 676 C CA . SER A 1 82 ? -5.210 -0.257 -17.478 1.00 98.44 82 SER A CA 1
ATOM 677 C C . SER A 1 82 ? -5.508 -0.766 -16.067 1.00 98.44 82 SER A C 1
ATOM 679 O O . SER A 1 82 ? -6.374 -0.214 -15.389 1.00 98.44 82 SER A O 1
ATOM 681 N N . LEU A 1 83 ? -4.757 -1.768 -15.598 1.00 98.31 83 LEU A N 1
ATOM 682 C CA . LEU A 1 83 ? -4.891 -2.309 -14.246 1.00 98.31 83 LEU A CA 1
ATOM 683 C C . LEU A 1 83 ? -4.524 -1.275 -13.173 1.00 98.31 83 LEU A C 1
ATOM 685 O O . LEU A 1 83 ? -5.238 -1.146 -12.181 1.00 98.31 83 LEU A O 1
ATOM 689 N N . LEU A 1 84 ? -3.454 -0.508 -13.399 1.00 98.38 84 LEU A N 1
ATOM 690 C CA . LEU A 1 84 ? -3.022 0.586 -12.534 1.00 98.38 84 LEU A CA 1
ATOM 691 C C . LEU A 1 84 ? -4.130 1.637 -12.383 1.00 98.38 84 LEU A C 1
ATOM 693 O O . LEU A 1 84 ? -4.500 1.986 -11.265 1.00 98.38 84 LEU A O 1
ATOM 697 N N . ILE A 1 85 ? -4.695 2.105 -13.498 1.00 98.50 85 ILE A N 1
ATOM 698 C CA . ILE A 1 85 ? -5.771 3.106 -13.494 1.00 98.50 85 ILE A CA 1
ATOM 699 C C . ILE A 1 85 ? -7.016 2.562 -12.785 1.00 98.50 85 ILE A C 1
ATOM 701 O O . ILE A 1 85 ? -7.582 3.243 -11.930 1.00 98.50 85 ILE A O 1
ATOM 705 N N . ALA A 1 86 ? -7.425 1.327 -13.092 1.00 98.25 86 ALA A N 1
ATOM 706 C CA . ALA A 1 86 ? -8.572 0.694 -12.446 1.00 98.25 86 ALA A CA 1
ATOM 707 C C . ALA A 1 86 ? -8.369 0.546 -10.927 1.00 98.25 86 ALA A C 1
ATOM 709 O O . ALA A 1 86 ? -9.282 0.837 -10.154 1.00 98.25 86 ALA A O 1
ATOM 710 N N . GLY A 1 87 ? -7.164 0.155 -10.499 1.00 98.06 87 GLY A N 1
ATOM 711 C CA . GLY A 1 87 ? -6.790 0.061 -9.089 1.00 98.06 87 GLY A CA 1
ATOM 712 C C . GLY A 1 87 ? -6.862 1.406 -8.368 1.00 98.06 87 GLY A C 1
ATOM 713 O O . GLY A 1 87 ? -7.469 1.488 -7.300 1.00 98.06 87 GLY A O 1
ATOM 714 N N . ILE A 1 88 ? -6.332 2.474 -8.978 1.00 97.94 88 ILE A N 1
ATOM 715 C CA . ILE A 1 88 ? -6.386 3.836 -8.424 1.00 97.94 88 ILE A CA 1
ATOM 716 C C . ILE A 1 88 ? -7.836 4.295 -8.264 1.00 97.94 88 ILE A C 1
ATOM 718 O O . ILE A 1 88 ? -8.204 4.807 -7.208 1.00 97.94 88 ILE A O 1
ATOM 722 N N . ILE A 1 89 ? -8.673 4.092 -9.287 1.00 98.00 89 ILE A N 1
ATOM 723 C CA . ILE A 1 89 ? -10.093 4.465 -9.243 1.00 98.00 89 ILE A CA 1
ATOM 724 C C . ILE A 1 89 ? -10.809 3.706 -8.121 1.00 98.00 89 ILE A C 1
ATOM 726 O O . ILE A 1 89 ? -11.542 4.319 -7.343 1.00 98.00 89 ILE A O 1
ATOM 730 N N . LEU A 1 90 ? -10.575 2.395 -8.003 1.00 97.06 90 LEU A N 1
ATOM 731 C CA . LEU A 1 90 ? -11.190 1.569 -6.966 1.00 97.06 90 LEU A CA 1
ATOM 732 C C . LEU A 1 90 ? -10.752 2.004 -5.562 1.00 97.06 90 LEU A C 1
ATOM 734 O O . LEU A 1 90 ? -11.604 2.219 -4.701 1.00 97.06 90 LEU A O 1
ATOM 738 N N . ALA A 1 91 ? -9.445 2.185 -5.346 1.00 96.06 91 ALA A N 1
ATOM 739 C CA . ALA A 1 91 ? -8.889 2.621 -4.068 1.00 96.06 91 ALA A CA 1
ATOM 740 C C . ALA A 1 91 ? -9.420 4.006 -3.677 1.00 96.06 91 ALA A C 1
ATOM 742 O O . ALA A 1 91 ? -9.879 4.205 -2.554 1.00 96.06 91 ALA A O 1
ATOM 743 N N . PHE A 1 92 ? -9.435 4.955 -4.615 1.00 96.12 92 PHE A N 1
ATOM 744 C CA . PHE A 1 92 ? -9.940 6.301 -4.367 1.00 96.12 92 PHE A CA 1
ATOM 745 C C . PHE A 1 92 ? -11.440 6.308 -4.053 1.00 96.12 92 PHE A C 1
ATOM 747 O O . PHE A 1 92 ? -11.873 6.979 -3.115 1.00 96.12 92 PHE A O 1
ATOM 754 N N . TRP A 1 93 ? -12.243 5.537 -4.789 1.00 95.38 93 TRP A N 1
ATOM 755 C CA . TRP A 1 93 ? -13.674 5.413 -4.521 1.00 95.38 93 TRP A CA 1
ATOM 756 C C . TRP A 1 93 ? -13.930 4.776 -3.149 1.00 95.38 93 TRP A C 1
ATOM 758 O O . TRP A 1 93 ? -14.696 5.316 -2.348 1.00 95.38 93 TRP A O 1
ATOM 768 N N . ALA A 1 94 ? -13.233 3.686 -2.829 1.00 94.38 94 ALA A N 1
ATOM 769 C CA . ALA A 1 94 ? -13.313 3.024 -1.532 1.00 94.38 94 ALA A CA 1
ATOM 770 C C . ALA A 1 94 ? -12.898 3.953 -0.376 1.00 94.38 94 ALA A C 1
ATOM 772 O O . ALA A 1 94 ? -13.561 3.981 0.663 1.00 94.38 94 ALA A O 1
ATOM 773 N N . PHE A 1 95 ? -11.844 4.749 -0.571 1.00 93.25 95 PHE A N 1
ATOM 774 C CA . PHE A 1 95 ? -11.376 5.748 0.386 1.00 93.25 95 PHE A CA 1
ATOM 775 C C . PHE A 1 95 ? -12.400 6.868 0.599 1.00 93.25 95 PHE A C 1
ATOM 777 O O . PHE A 1 95 ? -12.673 7.250 1.736 1.00 93.25 95 PHE A O 1
ATOM 784 N N . ARG A 1 96 ? -13.015 7.375 -0.478 1.00 93.31 96 ARG A N 1
ATOM 785 C CA . ARG A 1 96 ? -14.068 8.402 -0.409 1.00 93.31 96 ARG A CA 1
ATOM 786 C C . ARG A 1 96 ? -15.289 7.930 0.381 1.00 93.31 96 ARG A C 1
ATOM 788 O O . ARG A 1 96 ? -15.880 8.744 1.082 1.00 93.31 96 ARG A O 1
ATOM 795 N N . LEU A 1 97 ? -15.642 6.647 0.283 1.00 91.12 97 LEU A N 1
ATOM 796 C CA . LEU A 1 97 ? -16.752 6.053 1.034 1.00 91.12 97 LEU A CA 1
ATOM 797 C C . LEU A 1 97 ? -16.425 5.850 2.525 1.00 91.12 97 LEU A C 1
ATOM 799 O O . LEU A 1 97 ? -17.287 6.086 3.366 1.00 91.12 97 LEU A O 1
ATOM 803 N N . LEU A 1 98 ? -15.200 5.433 2.876 1.00 88.62 98 LEU A N 1
ATOM 804 C CA . LEU A 1 98 ? -14.799 5.246 4.284 1.00 88.62 98 LEU A CA 1
ATOM 805 C C . LEU A 1 98 ? -14.486 6.558 5.010 1.00 88.62 98 LEU A C 1
ATOM 807 O O . LEU A 1 98 ? -14.755 6.684 6.206 1.00 88.62 98 LEU A O 1
ATOM 811 N N . GLY A 1 99 ? -13.855 7.499 4.307 1.00 88.12 99 GLY A N 1
ATOM 812 C CA . GLY A 1 99 ? -13.208 8.667 4.889 1.00 88.12 99 GLY A CA 1
ATOM 813 C C . GLY A 1 99 ? -11.854 8.353 5.545 1.00 88.12 99 GLY A C 1
ATOM 814 O O . GLY A 1 99 ? -11.587 7.242 6.005 1.00 88.12 99 GLY A O 1
ATOM 815 N N . LEU A 1 100 ? -11.001 9.381 5.635 1.00 82.25 100 LEU A N 1
ATOM 816 C CA . LEU A 1 100 ? -9.604 9.275 6.084 1.00 82.25 100 LEU A CA 1
ATOM 817 C C . LEU A 1 100 ? -9.440 8.549 7.424 1.00 82.25 100 LEU A C 1
ATOM 819 O O . LEU A 1 100 ? -8.645 7.625 7.535 1.00 82.25 100 LEU A O 1
ATOM 823 N N . LYS A 1 101 ? -10.192 8.956 8.454 1.00 79.62 101 LYS A N 1
ATOM 824 C CA . LYS A 1 101 ? -9.999 8.413 9.808 1.00 79.62 101 LYS A CA 1
ATOM 825 C C . LYS A 1 101 ? -10.285 6.916 9.871 1.00 79.62 101 LYS A C 1
ATOM 827 O O . LYS A 1 101 ? -9.650 6.204 10.634 1.00 79.62 101 LYS A O 1
ATOM 832 N N . ARG A 1 102 ? -11.248 6.440 9.084 1.00 83.62 102 ARG A N 1
ATOM 833 C CA . ARG A 1 102 ? -11.623 5.031 9.084 1.00 83.62 102 ARG A CA 1
ATOM 834 C C . ARG A 1 102 ? -10.719 4.185 8.203 1.00 83.62 102 ARG A C 1
ATOM 836 O O . ARG A 1 102 ? -10.409 3.073 8.599 1.00 83.62 102 ARG A O 1
ATOM 843 N N . ALA A 1 103 ? -10.262 4.737 7.080 1.00 83.38 103 ALA A N 1
ATOM 844 C CA . ALA A 1 103 ? -9.180 4.140 6.301 1.00 83.38 103 ALA A CA 1
ATOM 845 C C . ALA A 1 103 ? -7.892 3.972 7.130 1.00 83.38 103 ALA A C 1
ATOM 847 O O . ALA A 1 103 ? -7.071 3.133 6.808 1.00 83.38 103 ALA A O 1
ATOM 848 N N . LEU A 1 104 ? -7.744 4.746 8.210 1.00 83.62 104 LEU A N 1
ATOM 849 C CA . LEU A 1 104 ? -6.649 4.656 9.175 1.00 83.62 104 LEU A CA 1
ATOM 850 C C . LEU A 1 104 ? -7.101 4.024 10.500 1.00 83.62 104 LEU A C 1
ATOM 852 O O . LEU A 1 104 ? -6.670 4.433 11.574 1.00 83.62 104 LEU A O 1
ATOM 856 N N . CYS A 1 105 ? -8.025 3.063 10.443 1.00 84.44 105 CYS A N 1
ATOM 857 C CA . CYS A 1 105 ? -8.373 2.210 11.576 1.00 84.44 105 CYS A CA 1
ATOM 858 C C . CYS A 1 105 ? -8.982 2.907 12.817 1.00 84.44 105 CYS A C 1
ATOM 860 O O . CYS A 1 105 ? -8.882 2.406 13.940 1.00 84.44 105 CYS A O 1
ATOM 862 N N . LEU A 1 106 ? -9.688 4.037 12.679 1.00 84.31 106 LEU A N 1
ATOM 863 C CA . LEU A 1 106 ? -10.359 4.677 13.830 1.00 84.31 106 LEU A CA 1
ATOM 864 C C . LEU A 1 106 ? -11.352 3.750 14.562 1.00 84.31 106 LEU A C 1
ATOM 866 O O . LEU A 1 106 ? -11.511 3.857 15.778 1.00 84.31 106 LEU A O 1
ATOM 870 N N . ASN A 1 107 ? -12.005 2.832 13.849 1.00 82.25 107 ASN A N 1
ATOM 871 C CA . ASN A 1 107 ? -12.966 1.867 14.400 1.00 82.25 107 ASN A CA 1
ATOM 872 C C . ASN A 1 107 ? -12.372 0.933 15.470 1.00 82.25 107 ASN A C 1
ATOM 874 O O . ASN A 1 107 ? -13.120 0.322 16.224 1.00 82.25 107 ASN A O 1
ATOM 878 N N . PHE A 1 108 ? -11.046 0.838 15.583 1.00 84.06 108 PHE A N 1
ATOM 879 C CA . PHE A 1 108 ? -10.380 0.075 16.644 1.00 84.06 108 PHE A CA 1
ATOM 880 C C . PHE A 1 108 ? -10.168 0.901 17.923 1.00 84.06 108 PHE A C 1
ATOM 882 O O . PHE A 1 108 ? -9.934 0.350 19.003 1.00 84.06 108 PHE A O 1
ATOM 889 N N . PHE A 1 109 ? -10.249 2.227 17.820 1.00 84.31 109 PHE A N 1
ATOM 890 C CA . PHE A 1 109 ? -9.980 3.169 18.909 1.00 84.31 109 PHE A CA 1
ATOM 891 C C . PHE A 1 109 ? -11.238 3.855 19.442 1.00 84.31 109 PHE A C 1
ATOM 893 O O . PHE A 1 109 ? -11.194 4.415 20.536 1.00 84.31 109 PHE A O 1
ATOM 900 N N . LYS A 1 110 ? -12.350 3.805 18.701 1.00 82.06 110 LYS A N 1
ATOM 901 C CA . LYS A 1 110 ? -13.624 4.406 19.090 1.00 82.06 110 LYS A CA 1
ATOM 902 C C . LYS A 1 110 ? -14.768 3.405 18.931 1.00 82.06 110 LYS A C 1
ATOM 904 O O . LYS A 1 110 ? -14.859 2.734 17.907 1.00 82.06 110 LYS A O 1
ATOM 909 N N . GLU A 1 111 ? -15.627 3.337 19.943 1.00 76.56 111 GLU A N 1
ATOM 910 C CA . GLU A 1 111 ? -16.875 2.567 19.909 1.00 76.56 111 GLU A CA 1
ATOM 911 C C . GLU A 1 111 ? -17.920 3.259 19.012 1.00 76.56 111 GLU A C 1
ATOM 913 O O . GLU A 1 111 ? -17.814 4.455 18.725 1.00 76.56 111 GLU A O 1
ATOM 918 N N . ASP A 1 112 ? -18.894 2.487 18.525 1.00 77.31 112 ASP A N 1
ATOM 919 C CA . ASP A 1 112 ? -20.046 2.966 17.744 1.00 77.31 112 ASP A CA 1
ATOM 920 C C . ASP A 1 112 ? -19.708 3.700 16.436 1.00 77.31 112 ASP A C 1
ATOM 922 O O . ASP A 1 112 ? -20.434 4.587 15.986 1.00 77.31 112 ASP A O 1
ATOM 926 N N . VAL A 1 113 ? -18.600 3.334 15.785 1.00 79.19 113 VAL A N 1
ATOM 927 C CA . VAL A 1 113 ? -18.299 3.802 14.424 1.00 79.19 113 VAL A CA 1
ATOM 928 C C . VAL A 1 113 ? -19.213 3.050 13.436 1.00 79.19 113 VAL A C 1
ATOM 930 O O . VAL A 1 113 ? -18.994 1.855 13.227 1.00 79.19 113 VAL A O 1
ATOM 933 N N . PRO A 1 114 ? -20.211 3.706 12.800 1.00 79.25 114 PRO A N 1
ATOM 934 C CA . PRO A 1 114 ? -21.238 3.026 11.996 1.00 79.25 114 PRO A CA 1
ATOM 935 C C . PRO A 1 114 ? -20.620 2.235 10.852 1.00 79.25 114 PRO A C 1
ATOM 937 O O . PRO A 1 114 ? -19.689 2.739 10.250 1.00 79.25 114 PRO A O 1
ATOM 940 N N . GLU A 1 115 ? -21.091 1.045 10.491 1.00 79.88 115 GLU A N 1
ATOM 941 C CA . GLU A 1 115 ? -20.562 0.290 9.338 1.00 79.88 115 GLU A CA 1
ATOM 942 C C . GLU A 1 115 ? -20.932 0.919 7.985 1.00 79.88 115 GLU A C 1
ATOM 944 O O . GLU A 1 115 ? -22.091 1.248 7.753 1.00 79.88 115 GLU A O 1
ATOM 949 N N . VAL A 1 116 ? -19.963 1.057 7.065 1.00 82.00 116 VAL A N 1
ATOM 950 C CA . VAL A 1 116 ? -20.270 1.418 5.669 1.00 82.00 116 VAL A CA 1
ATOM 951 C C . VAL A 1 116 ? -20.668 0.141 4.937 1.00 82.00 116 VAL A C 1
ATOM 953 O O . VAL A 1 116 ? -19.816 -0.693 4.652 1.00 82.00 116 VAL A O 1
ATOM 956 N N . LYS A 1 117 ? -21.961 -0.023 4.643 1.00 81.62 117 LYS A N 1
ATOM 957 C CA . LYS A 1 117 ? -22.509 -1.182 3.901 1.00 81.62 117 LYS A CA 1
ATOM 958 C C . LYS A 1 117 ? -23.027 -0.822 2.511 1.00 81.62 117 LYS A C 1
ATOM 960 O O . LYS A 1 117 ? -23.696 -1.620 1.858 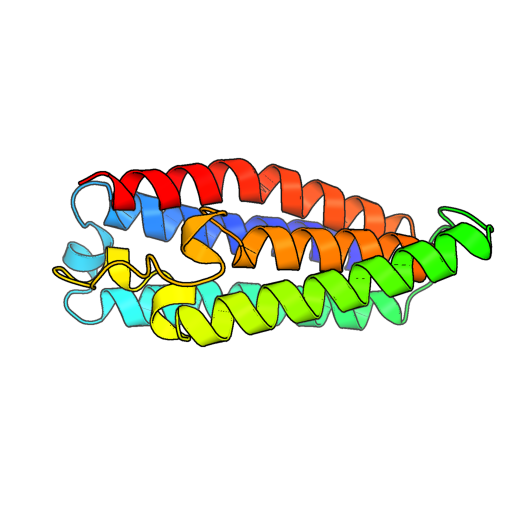1.00 81.62 117 LYS A O 1
ATOM 965 N N . GLU A 1 118 ? -22.742 0.392 2.063 1.00 84.31 118 GLU A N 1
ATOM 966 C CA . GLU A 1 118 ? -23.243 0.930 0.806 1.00 84.31 118 GLU A CA 1
ATOM 967 C C . GLU A 1 118 ? -22.237 0.744 -0.334 1.00 84.31 118 GLU A C 1
ATOM 969 O O . GLU A 1 118 ? -21.025 0.633 -0.122 1.00 84.31 118 GLU A O 1
ATOM 974 N N . SER A 1 119 ? -22.750 0.761 -1.569 1.00 91.31 119 SER A N 1
ATOM 975 C CA . SER A 1 119 ? -21.940 0.767 -2.792 1.00 91.31 119 SER A CA 1
ATOM 976 C C . SER A 1 119 ? -20.914 -0.384 -2.827 1.00 91.31 119 SER A C 1
ATOM 978 O O . SER A 1 119 ? -21.295 -1.544 -2.680 1.00 91.31 119 SER A O 1
ATOM 980 N N . LEU A 1 120 ? -19.623 -0.092 -3.016 1.00 89.19 120 LEU A N 1
ATOM 981 C CA . LEU A 1 120 ? -18.541 -1.078 -3.095 1.00 89.19 120 LEU A CA 1
ATOM 982 C C . LEU A 1 120 ? -18.472 -2.000 -1.871 1.00 89.19 120 LEU A C 1
ATOM 984 O O . LEU A 1 120 ? -18.259 -3.202 -2.030 1.00 89.19 120 LEU A O 1
ATOM 988 N N . TYR A 1 121 ? -18.706 -1.462 -0.670 1.00 87.88 121 TYR A N 1
ATOM 989 C CA . TYR A 1 121 ? -18.618 -2.223 0.581 1.00 87.88 121 TYR A CA 1
ATOM 990 C C . TYR A 1 121 ? -19.761 -3.233 0.761 1.00 87.88 121 TYR A C 1
ATOM 992 O O . TYR A 1 121 ? -19.684 -4.110 1.618 1.00 87.88 121 TYR A O 1
ATOM 1000 N N . LYS A 1 122 ? -20.804 -3.167 -0.080 1.00 88.31 122 LYS A N 1
ATOM 1001 C CA . LYS A 1 122 ? -21.848 -4.199 -0.158 1.00 88.31 122 LYS A CA 1
ATOM 1002 C C . LYS A 1 122 ? -21.330 -5.501 -0.776 1.00 88.31 122 LYS A C 1
ATOM 1004 O O . LYS A 1 122 ? -21.800 -6.578 -0.421 1.00 88.31 122 LYS A O 1
ATOM 1009 N N . TYR A 1 123 ? -20.398 -5.398 -1.724 1.00 90.12 123 TYR A N 1
ATOM 1010 C CA . TYR A 1 123 ? -19.928 -6.527 -2.533 1.00 90.12 123 TYR A CA 1
ATOM 1011 C C . TYR A 1 123 ? -18.522 -6.984 -2.142 1.00 90.12 123 TYR A C 1
ATOM 1013 O O . TYR A 1 123 ? -18.205 -8.168 -2.238 1.00 90.12 123 TYR A O 1
ATOM 1021 N N . LEU A 1 124 ? -17.680 -6.055 -1.688 1.00 89.75 124 LEU A N 1
ATOM 1022 C CA . LEU A 1 124 ? -16.294 -6.299 -1.313 1.00 89.75 124 LEU A CA 1
ATOM 1023 C C . LEU A 1 124 ? -16.083 -5.892 0.141 1.00 89.75 124 LEU A C 1
ATOM 1025 O O . LEU A 1 124 ? -16.470 -4.802 0.544 1.00 89.75 124 LEU A O 1
ATOM 1029 N N . LYS A 1 125 ? -15.420 -6.745 0.926 1.00 87.50 125 LYS A N 1
ATOM 1030 C CA . LYS A 1 125 ? -15.114 -6.426 2.330 1.00 87.50 125 LYS A CA 1
ATOM 1031 C C . LYS A 1 125 ? -14.037 -5.350 2.462 1.00 87.50 125 LYS A C 1
ATOM 1033 O O . LYS A 1 125 ? -14.154 -4.487 3.318 1.00 87.50 125 LYS A O 1
ATOM 1038 N N . ASN A 1 126 ? -13.020 -5.411 1.599 1.00 91.19 126 ASN A N 1
ATOM 1039 C CA . ASN A 1 126 ? -11.821 -4.569 1.667 1.00 91.19 126 ASN A CA 1
ATOM 1040 C C . ASN A 1 126 ? -11.484 -3.989 0.275 1.00 91.19 126 ASN A C 1
ATOM 1042 O O . ASN A 1 126 ? -10.428 -4.279 -0.288 1.00 91.19 126 ASN A O 1
ATOM 1046 N N . PRO A 1 127 ? -12.409 -3.234 -0.355 1.00 94.06 127 PRO A N 1
ATOM 1047 C CA . PRO A 1 127 ? -12.207 -2.695 -1.699 1.00 94.06 127 PRO A CA 1
ATOM 1048 C C . PRO A 1 127 ? -11.029 -1.716 -1.774 1.00 94.06 127 PRO A C 1
ATOM 1050 O O . PRO A 1 127 ? -10.418 -1.605 -2.834 1.00 94.06 127 PRO A O 1
ATOM 1053 N N . LEU A 1 128 ? -10.694 -1.033 -0.671 1.00 94.56 128 LEU A N 1
ATOM 1054 C CA . LEU A 1 128 ? -9.527 -0.152 -0.601 1.00 94.56 128 LEU A CA 1
ATOM 1055 C C . LEU A 1 128 ? -8.233 -0.946 -0.820 1.00 94.56 128 LEU A C 1
ATOM 1057 O O . LEU A 1 128 ? -7.479 -0.630 -1.739 1.00 94.56 128 LEU A O 1
ATOM 1061 N N . ASP A 1 129 ? -8.025 -2.014 -0.049 1.00 93.62 129 ASP A N 1
ATOM 1062 C CA . ASP A 1 129 ? -6.838 -2.865 -0.156 1.00 93.62 129 ASP A CA 1
ATOM 1063 C C . ASP A 1 129 ? -6.727 -3.538 -1.518 1.00 93.62 129 ASP A C 1
ATOM 1065 O O . ASP A 1 129 ? -5.657 -3.546 -2.123 1.00 93.62 129 ASP A O 1
ATOM 1069 N N . TYR A 1 130 ? -7.843 -4.040 -2.055 1.00 94.94 130 TYR A N 1
ATOM 1070 C CA . TYR A 1 130 ? -7.858 -4.620 -3.397 1.00 94.94 130 TYR A CA 1
ATOM 1071 C C . TYR A 1 130 ? -7.484 -3.592 -4.470 1.00 94.94 130 TYR A C 1
ATOM 1073 O O . TYR A 1 130 ? -6.724 -3.914 -5.383 1.00 94.94 130 TYR A O 1
ATOM 1081 N N . GLY A 1 131 ? -7.949 -2.346 -4.343 1.00 96.75 131 GLY A N 1
ATOM 1082 C CA . GLY A 1 131 ? -7.543 -1.256 -5.230 1.00 96.75 131 GLY A CA 1
ATOM 1083 C C . GLY A 1 131 ? -6.044 -0.960 -5.145 1.00 96.75 131 GLY A C 1
ATOM 1084 O O . GLY A 1 131 ? -5.385 -0.793 -6.175 1.00 96.75 131 GLY A O 1
ATOM 1085 N N . ILE A 1 132 ? -5.473 -0.970 -3.937 1.00 95.38 132 ILE A N 1
ATOM 1086 C CA . ILE A 1 132 ? -4.030 -0.794 -3.723 1.00 95.38 132 ILE A CA 1
ATOM 1087 C C . ILE A 1 132 ? -3.241 -1.960 -4.336 1.00 95.38 132 ILE A C 1
ATOM 1089 O O . ILE A 1 132 ? -2.264 -1.729 -5.047 1.00 95.38 132 ILE A O 1
ATOM 1093 N N . TRP A 1 133 ? -3.681 -3.207 -4.155 1.00 96.44 133 TRP A N 1
ATOM 1094 C CA . TRP A 1 133 ? -3.037 -4.377 -4.764 1.00 96.44 133 TRP A CA 1
ATOM 1095 C C . TRP A 1 133 ? -3.051 -4.309 -6.291 1.00 96.44 133 TRP A C 1
ATOM 1097 O O . TRP A 1 133 ? -2.013 -4.500 -6.926 1.00 96.44 133 TRP A O 1
ATOM 1107 N N . MET A 1 134 ? -4.199 -3.974 -6.889 1.00 97.88 134 MET A N 1
ATOM 1108 C CA . MET A 1 134 ? -4.318 -3.772 -8.336 1.00 97.88 134 MET A CA 1
ATOM 1109 C C . MET A 1 134 ? -3.384 -2.663 -8.829 1.00 97.88 134 MET A C 1
ATOM 1111 O O . MET A 1 134 ? -2.722 -2.828 -9.851 1.00 97.88 134 MET A O 1
ATOM 1115 N N . THR A 1 135 ? -3.285 -1.564 -8.079 1.00 98.12 135 THR A N 1
ATOM 1116 C CA . THR A 1 135 ? -2.380 -0.445 -8.372 1.00 98.12 135 THR A CA 1
ATOM 1117 C C . THR A 1 135 ? -0.926 -0.913 -8.397 1.00 98.12 135 THR A C 1
ATOM 1119 O O . THR A 1 135 ? -0.226 -0.667 -9.374 1.00 98.12 135 THR A O 1
ATOM 1122 N N . LEU A 1 136 ? -0.468 -1.631 -7.367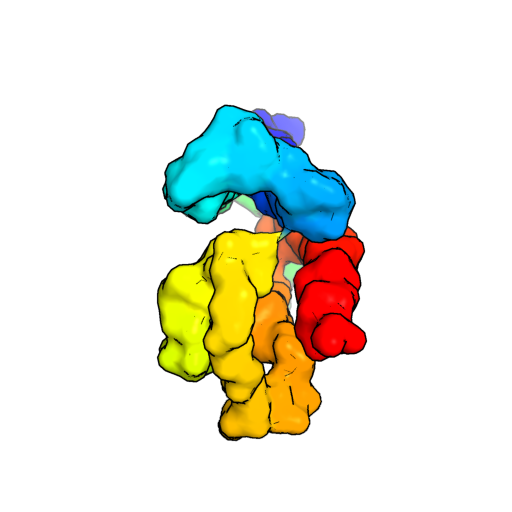 1.00 96.94 136 LEU A N 1
ATOM 1123 C CA . LEU A 1 136 ? 0.920 -2.097 -7.266 1.00 96.94 136 LEU A CA 1
ATOM 1124 C C . LEU A 1 136 ? 1.276 -3.115 -8.355 1.00 96.94 136 LEU A C 1
ATOM 1126 O O . LEU A 1 136 ? 2.318 -2.990 -9.001 1.00 96.94 136 LEU A O 1
ATOM 1130 N N . VAL A 1 137 ? 0.398 -4.089 -8.605 1.00 97.94 137 VAL A N 1
ATOM 1131 C CA . VAL A 1 137 ? 0.597 -5.085 -9.669 1.00 97.94 137 VAL A CA 1
ATOM 1132 C C . VAL A 1 137 ? 0.584 -4.411 -11.043 1.00 97.94 137 VAL A C 1
ATOM 1134 O O . VAL A 1 137 ? 1.477 -4.650 -11.857 1.00 97.94 137 VAL A O 1
ATOM 1137 N N . GLY A 1 138 ? -0.377 -3.519 -11.295 1.00 98.25 138 GLY A N 1
ATOM 1138 C CA . GLY A 1 138 ? -0.456 -2.747 -12.534 1.00 98.25 138 GLY A CA 1
ATOM 1139 C C . GLY A 1 138 ? 0.786 -1.887 -12.757 1.00 98.25 138 GLY A C 1
ATOM 1140 O O . GLY A 1 138 ? 1.357 -1.897 -13.847 1.00 98.25 138 GLY A O 1
ATOM 1141 N N . PHE A 1 139 ? 1.271 -1.220 -11.706 1.00 98.06 139 PHE A N 1
ATOM 1142 C CA . PHE A 1 139 ? 2.495 -0.424 -11.739 1.00 98.06 139 PHE A CA 1
ATOM 1143 C C . PHE A 1 139 ? 3.729 -1.271 -12.063 1.00 98.06 139 PHE A C 1
ATOM 1145 O O . PHE A 1 139 ? 4.520 -0.895 -12.930 1.00 98.06 139 PHE A O 1
ATOM 1152 N N . ALA A 1 140 ? 3.885 -2.436 -11.430 1.00 97.69 140 ALA A N 1
ATOM 1153 C CA . ALA A 1 140 ? 4.986 -3.358 -11.701 1.00 97.69 140 ALA A CA 1
ATOM 1154 C C . ALA A 1 140 ? 5.000 -3.849 -13.157 1.00 97.69 140 ALA A C 1
ATOM 1156 O O . ALA A 1 140 ? 6.048 -3.848 -13.808 1.00 97.69 140 ALA A O 1
ATOM 1157 N N . ILE A 1 141 ? 3.830 -4.213 -13.690 1.00 98.31 141 ILE A N 1
ATOM 1158 C CA . ILE A 1 141 ? 3.682 -4.643 -15.083 1.00 98.31 141 ILE A CA 1
ATOM 1159 C C . ILE A 1 141 ? 3.957 -3.470 -16.036 1.00 98.31 141 ILE A C 1
ATOM 1161 O O . ILE A 1 141 ? 4.702 -3.632 -17.000 1.00 98.31 141 ILE A O 1
ATOM 1165 N N . PHE A 1 142 ? 3.404 -2.286 -15.774 1.00 98.31 142 PHE A N 1
ATOM 1166 C CA . PHE A 1 142 ? 3.568 -1.106 -16.628 1.00 98.31 142 PHE A CA 1
ATOM 1167 C C . PHE A 1 142 ? 5.022 -0.619 -16.699 1.00 98.31 142 PHE A C 1
ATOM 1169 O O . PHE A 1 142 ? 5.526 -0.311 -17.779 1.00 98.31 142 PHE A O 1
ATOM 1176 N N . THR A 1 143 ? 5.705 -0.580 -15.553 1.00 97.50 143 THR A N 1
ATOM 1177 C CA . THR A 1 143 ? 7.124 -0.194 -15.454 1.00 97.50 143 THR A CA 1
ATOM 1178 C C . THR A 1 143 ? 8.080 -1.301 -15.884 1.00 97.50 143 THR A C 1
ATOM 1180 O O . THR A 1 143 ? 9.276 -1.053 -16.004 1.00 97.50 143 THR A O 1
ATOM 1183 N N . GLN A 1 144 ? 7.567 -2.513 -16.129 1.00 97.62 144 GLN A N 1
ATOM 1184 C CA . GLN A 1 144 ? 8.345 -3.667 -16.584 1.00 97.62 144 GLN A CA 1
ATOM 1185 C C . GLN A 1 144 ? 9.493 -4.014 -15.621 1.00 97.62 144 GLN A C 1
ATOM 1187 O O . GLN A 1 144 ? 10.535 -4.511 -16.039 1.00 97.62 144 GLN A O 1
ATOM 1192 N N . SER A 1 145 ? 9.318 -3.736 -14.329 1.00 97.19 145 SER A N 1
ATOM 1193 C CA . SER A 1 145 ? 10.391 -3.723 -13.332 1.00 97.19 145 SER A CA 1
ATOM 1194 C C . SER A 1 145 ? 10.272 -4.908 -12.380 1.00 97.19 145 SER A C 1
ATOM 1196 O O . SER A 1 145 ? 9.283 -5.032 -11.654 1.00 97.19 145 SER A O 1
ATOM 1198 N N . VAL A 1 146 ? 11.313 -5.749 -12.324 1.00 97.19 146 VAL A N 1
ATOM 1199 C CA . VAL A 1 146 ? 11.380 -6.870 -11.366 1.00 97.19 146 VAL A CA 1
ATOM 1200 C C . VAL A 1 146 ? 11.317 -6.359 -9.927 1.00 97.19 146 VAL A C 1
ATOM 1202 O O . VAL A 1 146 ? 10.641 -6.956 -9.098 1.00 97.19 146 VAL A O 1
ATOM 1205 N N . TYR A 1 147 ? 11.962 -5.230 -9.618 1.00 97.25 147 TYR A N 1
ATOM 1206 C CA . TYR A 1 147 ? 11.913 -4.659 -8.267 1.00 97.25 147 TYR A CA 1
ATOM 1207 C C . TYR A 1 147 ? 10.495 -4.248 -7.864 1.00 97.25 147 TYR A C 1
ATOM 1209 O O . TYR A 1 147 ? 10.058 -4.580 -6.766 1.00 97.25 147 TYR A O 1
ATOM 1217 N N . ASN A 1 148 ? 9.754 -3.590 -8.758 1.00 97.12 148 ASN A N 1
ATOM 1218 C CA . ASN A 1 148 ? 8.376 -3.190 -8.470 1.00 97.12 148 ASN A CA 1
ATOM 1219 C C . ASN A 1 148 ? 7.464 -4.418 -8.334 1.00 97.12 148 ASN A C 1
ATOM 1221 O O . ASN A 1 148 ? 6.560 -4.413 -7.503 1.00 97.12 148 ASN A O 1
ATOM 1225 N N . LEU A 1 149 ? 7.729 -5.488 -9.095 1.00 97.56 149 LEU A N 1
ATOM 1226 C CA . LEU A 1 149 ? 7.011 -6.754 -8.958 1.00 97.56 149 LEU A CA 1
ATOM 1227 C C . LEU A 1 149 ? 7.259 -7.405 -7.594 1.00 97.56 149 LEU A C 1
ATOM 1229 O O . LEU A 1 149 ? 6.304 -7.818 -6.944 1.00 97.56 149 LEU A O 1
ATOM 1233 N N . VAL A 1 150 ? 8.514 -7.467 -7.140 1.00 97.62 150 VAL A N 1
ATOM 1234 C CA . VAL A 1 150 ? 8.848 -8.034 -5.823 1.00 97.62 150 VAL A CA 1
ATOM 1235 C C . VAL A 1 150 ? 8.202 -7.224 -4.700 1.00 97.62 150 VAL A C 1
ATOM 1237 O O . VAL A 1 150 ? 7.602 -7.823 -3.815 1.00 97.62 150 VAL A O 1
ATOM 1240 N N . ILE A 1 151 ? 8.243 -5.889 -4.774 1.00 96.62 151 ILE A N 1
ATOM 1241 C CA . ILE A 1 151 ? 7.565 -5.012 -3.803 1.00 96.62 151 ILE A CA 1
ATOM 1242 C C . ILE A 1 151 ? 6.055 -5.281 -3.791 1.00 96.62 151 ILE A C 1
ATOM 1244 O O . ILE A 1 151 ? 5.467 -5.412 -2.722 1.00 96.62 151 ILE A O 1
ATOM 1248 N N . ALA A 1 152 ? 5.417 -5.405 -4.960 1.00 97.12 152 ALA A N 1
ATOM 1249 C CA . ALA A 1 152 ? 3.989 -5.706 -5.043 1.00 97.12 152 ALA A CA 1
ATOM 1250 C C . ALA A 1 152 ? 3.647 -7.065 -4.406 1.00 97.12 152 ALA A C 1
ATOM 1252 O O . ALA A 1 152 ? 2.678 -7.169 -3.655 1.00 97.12 152 ALA A O 1
ATOM 1253 N N . VAL A 1 153 ? 4.448 -8.100 -4.677 1.00 97.44 153 VAL A N 1
ATOM 1254 C CA . VAL A 1 153 ? 4.256 -9.445 -4.115 1.00 97.44 153 VAL A CA 1
ATOM 1255 C C . VAL A 1 153 ? 4.449 -9.445 -2.600 1.00 97.44 153 VAL A C 1
ATOM 1257 O O . VAL A 1 153 ? 3.595 -9.963 -1.884 1.00 97.44 153 VAL A O 1
ATOM 1260 N N . GLU A 1 154 ? 5.531 -8.844 -2.105 1.00 96.00 154 GLU A N 1
ATOM 1261 C CA . GLU A 1 154 ? 5.792 -8.704 -0.671 1.00 96.00 154 GLU A CA 1
ATOM 1262 C C . GLU A 1 154 ? 4.636 -7.978 0.026 1.00 96.00 154 GLU A C 1
ATOM 1264 O O . GLU A 1 154 ? 4.084 -8.486 1.003 1.00 96.00 154 GLU A O 1
ATOM 1269 N N . PHE A 1 155 ? 4.219 -6.832 -0.516 1.00 94.62 155 PHE A N 1
ATOM 1270 C CA . PHE A 1 155 ? 3.121 -6.043 0.027 1.00 94.62 155 PHE A CA 1
ATOM 1271 C C . PHE A 1 155 ? 1.842 -6.872 0.163 1.00 94.62 155 PHE A C 1
ATOM 1273 O O . PHE A 1 155 ? 1.219 -6.876 1.223 1.00 94.62 155 PHE A O 1
ATOM 1280 N N . ILE A 1 156 ? 1.459 -7.612 -0.883 1.00 95.31 156 ILE A N 1
ATOM 1281 C CA . ILE A 1 156 ? 0.264 -8.465 -0.855 1.00 95.31 156 ILE A CA 1
ATOM 1282 C C . ILE A 1 156 ? 0.401 -9.538 0.231 1.00 95.31 156 ILE A C 1
ATOM 1284 O O . ILE A 1 156 ? -0.512 -9.704 1.038 1.00 95.31 156 ILE A O 1
ATOM 1288 N N . ILE A 1 157 ? 1.538 -10.237 0.286 1.00 95.69 157 ILE A N 1
ATOM 1289 C CA . ILE A 1 157 ? 1.775 -11.311 1.263 1.00 95.69 157 ILE A CA 1
ATOM 1290 C C . ILE A 1 157 ? 1.641 -10.792 2.698 1.00 95.69 157 ILE A C 1
ATOM 1292 O O . ILE A 1 157 ? 1.005 -11.447 3.525 1.00 95.69 157 ILE A O 1
ATOM 1296 N N . ILE A 1 158 ? 2.201 -9.619 2.997 1.00 93.25 158 ILE A N 1
ATOM 1297 C CA . ILE A 1 158 ? 2.178 -9.043 4.348 1.00 93.25 158 ILE A CA 1
ATOM 1298 C C . ILE A 1 158 ? 0.807 -8.419 4.667 1.00 93.25 158 ILE A C 1
ATOM 1300 O O . ILE A 1 158 ? 0.357 -8.484 5.812 1.00 93.25 158 ILE A O 1
ATOM 1304 N N . MET A 1 159 ? 0.092 -7.876 3.677 1.00 92.94 159 MET A N 1
ATOM 1305 C CA . MET A 1 159 ? -1.240 -7.294 3.886 1.00 92.94 159 MET A CA 1
ATOM 1306 C C . MET A 1 159 ? -2.338 -8.334 4.125 1.00 92.94 159 MET A C 1
ATOM 1308 O O . MET A 1 159 ? -3.291 -8.046 4.842 1.00 92.94 159 MET A O 1
ATOM 1312 N N . VAL A 1 160 ? -2.243 -9.556 3.587 1.00 92.75 160 VAL A N 1
ATOM 1313 C CA . VAL A 1 160 ? -3.256 -10.609 3.829 1.00 92.75 160 VAL A CA 1
ATOM 1314 C C . VAL A 1 160 ? -3.529 -10.857 5.329 1.00 92.75 160 VAL A C 1
ATOM 1316 O O . VAL A 1 160 ? -4.700 -10.826 5.737 1.00 92.75 160 VAL A O 1
ATOM 1319 N N . PRO A 1 161 ? -2.519 -11.105 6.190 1.00 90.50 161 PRO A N 1
ATOM 1320 C CA . PRO A 1 161 ? -2.757 -11.269 7.621 1.00 90.50 161 PRO A CA 1
ATOM 1321 C C . PRO A 1 161 ? -3.246 -9.975 8.286 1.00 90.50 161 PRO A C 1
ATOM 1323 O O . PRO A 1 161 ? -4.092 -10.061 9.177 1.00 90.50 161 PRO A O 1
ATOM 1326 N N . HIS A 1 162 ? -2.790 -8.801 7.834 1.00 89.06 162 HIS A N 1
ATOM 1327 C CA . HIS A 1 162 ? -3.264 -7.503 8.324 1.00 89.06 162 HIS A CA 1
ATOM 1328 C C . HIS A 1 162 ? -4.772 -7.324 8.097 1.00 89.06 162 HIS A C 1
ATOM 1330 O O . HIS A 1 162 ? -5.534 -7.191 9.052 1.00 89.06 162 HIS A O 1
ATOM 1336 N N . ILE A 1 163 ? -5.227 -7.486 6.856 1.00 89.31 163 ILE A N 1
ATOM 1337 C CA . ILE A 1 163 ? -6.645 -7.428 6.477 1.00 89.31 163 ILE A CA 1
ATOM 1338 C C . ILE A 1 163 ? -7.457 -8.464 7.267 1.00 89.31 163 ILE A C 1
ATOM 1340 O O . ILE A 1 163 ? -8.591 -8.227 7.686 1.00 89.31 163 ILE A O 1
ATOM 1344 N N . THR A 1 164 ? -6.891 -9.646 7.522 1.00 88.38 164 THR A N 1
ATOM 1345 C CA . THR A 1 164 ? -7.561 -10.665 8.344 1.00 88.38 164 THR A CA 1
ATOM 1346 C C . THR A 1 164 ? -7.781 -10.188 9.785 1.00 88.38 164 THR A C 1
ATOM 1348 O O . THR A 1 164 ? -8.820 -10.498 10.375 1.00 88.38 164 THR A O 1
ATOM 1351 N N . LEU A 1 165 ? -6.837 -9.437 10.362 1.00 86.19 165 LEU A N 1
ATOM 1352 C CA . LEU A 1 165 ? -7.004 -8.802 11.672 1.00 86.19 165 LEU A CA 1
ATOM 1353 C C . LEU A 1 165 ? -8.073 -7.715 11.624 1.00 86.19 165 LEU A C 1
ATOM 1355 O O . LEU A 1 165 ? -8.915 -7.666 12.523 1.00 86.19 165 LEU A O 1
ATOM 1359 N N . GLU A 1 166 ? -8.091 -6.903 10.569 1.00 83.88 166 GLU A N 1
ATOM 1360 C CA . GLU A 1 166 ? -9.066 -5.826 10.446 1.00 83.88 166 GLU A CA 1
ATOM 1361 C C . GLU A 1 166 ? -10.503 -6.356 10.386 1.00 83.88 166 GLU A C 1
ATOM 1363 O O . GLU A 1 166 ? -11.385 -5.929 11.136 1.00 83.88 166 GLU A O 1
ATOM 1368 N N . ASN A 1 167 ? -10.718 -7.396 9.577 1.00 84.50 167 ASN A N 1
ATOM 1369 C CA . ASN A 1 167 ? -12.018 -8.047 9.428 1.00 84.50 167 ASN A CA 1
ATOM 1370 C C . ASN A 1 167 ? -12.513 -8.736 10.712 1.00 84.50 167 ASN A C 1
ATOM 1372 O O . ASN A 1 167 ? -13.710 -9.001 10.834 1.00 84.50 167 ASN A O 1
ATOM 1376 N N . LYS A 1 168 ? -11.633 -9.073 11.669 1.00 78.31 168 LYS A N 1
ATOM 1377 C CA . LYS A 1 168 ? -12.062 -9.647 12.959 1.00 78.31 168 LYS A CA 1
ATOM 1378 C C . LYS A 1 168 ? -12.763 -8.619 13.840 1.00 78.31 168 LYS A C 1
ATOM 1380 O O . LYS A 1 168 ? -13.640 -9.002 14.608 1.00 78.31 168 LYS A O 1
ATOM 1385 N N . ALA A 1 169 ? -12.395 -7.343 13.747 1.00 66.12 169 ALA A N 1
ATOM 1386 C CA . ALA A 1 169 ? -13.011 -6.299 14.561 1.00 66.12 169 ALA A CA 1
ATOM 1387 C C . ALA A 1 169 ? -14.426 -5.940 14.109 1.00 66.12 169 ALA A C 1
ATOM 1389 O O . ALA A 1 169 ? -15.242 -5.580 14.946 1.00 66.12 169 ALA A O 1
ATOM 1390 N N . LEU A 1 170 ? -14.727 -6.110 12.820 1.00 59.00 170 LEU A N 1
ATOM 1391 C CA . LEU A 1 170 ? -16.056 -5.880 12.241 1.00 59.00 170 LEU A CA 1
ATOM 1392 C C . LEU A 1 170 ? -17.085 -6.973 12.596 1.00 59.00 170 LEU A C 1
ATOM 1394 O O . LEU A 1 170 ? -18.240 -6.885 12.209 1.00 59.00 170 LEU A O 1
ATOM 1398 N N . LYS A 1 171 ? -16.678 -8.052 13.278 1.00 52.97 171 LYS A N 1
ATOM 1399 C CA . LYS A 1 171 ? -17.569 -9.166 13.659 1.00 52.97 171 LYS A CA 1
ATOM 1400 C C . LYS A 1 171 ? -18.037 -9.121 15.120 1.00 52.97 171 LYS A C 1
ATOM 1402 O O . LYS A 1 171 ? -18.587 -10.115 15.589 1.00 52.97 171 LYS A O 1
ATOM 1407 N N . LYS A 1 172 ? -17.752 -8.040 15.845 1.00 47.31 172 LYS A N 1
ATOM 1408 C CA . LYS A 1 172 ? -18.263 -7.814 17.204 1.00 47.31 172 LYS A CA 1
ATOM 1409 C C . LYS A 1 172 ? -19.546 -7.009 17.147 1.00 47.31 172 LYS A C 1
ATOM 1411 O O . LYS A 1 172 ? -20.428 -7.328 17.967 1.00 47.31 172 LYS A O 1
#